Protein AF-A7SK59-F1 (afdb_monomer_lite)

Structure (mmCIF, N/CA/C/O backbone):
data_AF-A7SK59-F1
#
_entry.id   AF-A7SK59-F1
#
loop_
_atom_site.group_PDB
_atom_site.id
_atom_site.type_symbol
_atom_site.label_atom_id
_atom_site.label_alt_id
_atom_site.label_comp_id
_atom_site.label_asym_id
_atom_site.label_entity_id
_atom_site.label_seq_id
_atom_site.pdbx_PDB_ins_code
_atom_site.Cartn_x
_atom_site.Cartn_y
_atom_site.Cartn_z
_atom_site.occupancy
_atom_site.B_iso_or_equiv
_atom_site.auth_seq_id
_atom_site.auth_comp_id
_atom_site.auth_asym_id
_atom_site.auth_atom_id
_atom_site.pdbx_PDB_model_num
ATOM 1 N N . MET A 1 1 ? 16.013 -13.283 22.437 1.00 29.81 1 MET A N 1
ATOM 2 C CA . MET A 1 1 ? 14.676 -13.729 21.979 1.00 29.81 1 MET A CA 1
ATOM 3 C C . MET A 1 1 ? 14.835 -14.279 20.568 1.00 29.81 1 MET A C 1
ATOM 5 O O . MET A 1 1 ? 15.258 -13.539 19.701 1.00 29.81 1 MET A O 1
ATOM 9 N N . ARG A 1 2 ? 14.877 -15.602 20.389 1.00 37.62 2 ARG A N 1
ATOM 10 C CA . ARG A 1 2 ? 13.730 -16.511 20.183 1.00 37.62 2 ARG A CA 1
ATOM 11 C C . ARG A 1 2 ? 13.243 -16.485 18.728 1.00 37.62 2 ARG A C 1
ATOM 13 O O . ARG A 1 2 ? 12.228 -15.878 18.434 1.00 37.62 2 ARG A O 1
ATOM 20 N N . ILE A 1 3 ? 13.951 -17.211 17.862 1.00 33.84 3 ILE A N 1
ATOM 21 C CA . ILE A 1 3 ? 13.374 -17.807 16.654 1.00 33.84 3 ILE A CA 1
ATOM 22 C C . ILE A 1 3 ? 13.881 -19.253 16.586 1.00 33.84 3 ILE A C 1
ATOM 24 O O . ILE A 1 3 ? 14.909 -19.549 15.992 1.00 33.84 3 ILE A O 1
ATOM 28 N N . LYS A 1 4 ? 13.181 -20.146 17.287 1.00 41.00 4 LYS A N 1
ATOM 29 C CA . LYS A 1 4 ? 13.124 -21.568 16.944 1.00 41.00 4 LYS A CA 1
ATOM 30 C C . LYS A 1 4 ? 11.712 -21.774 16.412 1.00 41.00 4 LYS A C 1
ATOM 32 O O . LYS A 1 4 ? 10.798 -21.975 17.207 1.00 41.00 4 LYS A O 1
ATOM 37 N N . TYR A 1 5 ? 11.514 -21.594 15.108 1.00 42.38 5 TYR A N 1
ATOM 38 C CA . TYR A 1 5 ? 10.300 -22.104 14.483 1.00 42.38 5 TYR A CA 1
ATOM 39 C C . TYR A 1 5 ? 10.460 -23.614 14.373 1.00 42.38 5 TYR A C 1
ATOM 41 O O . TYR A 1 5 ? 11.482 -24.108 13.903 1.00 42.38 5 TYR A O 1
ATOM 49 N N . LEU A 1 6 ? 9.479 -24.303 14.943 1.00 42.50 6 LEU A N 1
ATOM 50 C CA . LEU A 1 6 ? 9.365 -25.744 14.992 1.00 42.50 6 LEU A CA 1
ATOM 51 C C . LEU A 1 6 ? 9.324 -26.324 13.576 1.00 42.50 6 LEU A C 1
ATOM 53 O O . LEU A 1 6 ? 8.370 -26.092 12.839 1.00 42.50 6 LEU A O 1
ATOM 57 N N . GLU A 1 7 ? 10.311 -27.149 13.249 1.00 42.50 7 GLU A N 1
ATOM 58 C CA . GLU A 1 7 ? 10.089 -28.319 12.409 1.00 42.50 7 GLU A CA 1
ATOM 59 C C . GLU A 1 7 ? 9.355 -29.350 13.271 1.00 42.50 7 GLU A C 1
ATOM 61 O O . GLU A 1 7 ? 9.959 -30.033 14.096 1.00 42.50 7 GLU A O 1
ATOM 66 N N . ALA A 1 8 ? 8.033 -29.414 13.152 1.00 39.31 8 ALA A N 1
ATOM 67 C CA . ALA A 1 8 ? 7.268 -30.550 1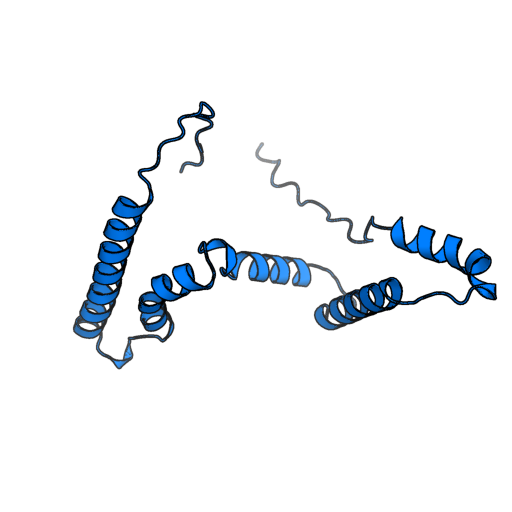3.640 1.00 39.31 8 ALA A CA 1
ATOM 68 C C . ALA A 1 8 ? 5.951 -30.662 12.873 1.00 39.31 8 ALA A C 1
ATOM 70 O O . ALA A 1 8 ? 5.133 -29.743 12.882 1.00 39.31 8 ALA A O 1
ATOM 71 N N . THR A 1 9 ? 5.725 -31.864 12.346 1.00 37.25 9 THR A N 1
ATOM 72 C CA . THR A 1 9 ? 4.426 -32.415 11.927 1.00 37.25 9 THR A CA 1
ATOM 73 C C . THR A 1 9 ? 4.044 -32.205 10.461 1.00 37.25 9 THR A C 1
ATOM 75 O O . THR A 1 9 ? 3.012 -31.636 10.126 1.00 37.25 9 THR A O 1
ATOM 78 N N . ILE A 1 10 ? 4.849 -32.796 9.574 1.00 43.06 10 ILE A N 1
ATOM 79 C CA . ILE A 1 10 ? 4.320 -33.461 8.379 1.00 43.06 10 ILE A CA 1
ATOM 80 C C . ILE A 1 10 ? 3.966 -34.887 8.811 1.00 43.06 10 ILE A C 1
ATOM 82 O O . ILE A 1 10 ? 4.814 -35.769 8.798 1.00 43.06 10 ILE A O 1
ATOM 86 N N . THR A 1 11 ? 2.735 -35.109 9.256 1.00 34.19 11 THR A N 1
ATOM 87 C CA . THR A 1 11 ? 2.042 -36.396 9.101 1.00 34.19 11 THR A CA 1
ATOM 88 C C . THR A 1 11 ? 0.564 -36.076 8.963 1.00 34.19 11 THR A C 1
ATOM 90 O O . THR A 1 11 ? 0.009 -35.300 9.738 1.00 34.19 11 THR A O 1
ATOM 93 N N . GLY A 1 12 ? -0.028 -36.576 7.883 1.00 40.50 12 GLY A N 1
ATOM 94 C CA . GLY A 1 12 ? -1.378 -36.232 7.485 1.00 40.50 12 GLY A CA 1
ATOM 95 C C . GLY A 1 12 ? -2.408 -36.589 8.546 1.00 40.50 12 GLY A C 1
ATOM 96 O O . GLY A 1 12 ? -2.376 -37.670 9.121 1.00 40.50 12 GLY A O 1
ATOM 97 N N . THR A 1 13 ? -3.361 -35.687 8.726 1.00 32.12 13 THR A N 1
ATOM 98 C CA . THR A 1 13 ? -4.766 -36.057 8.855 1.00 32.12 13 THR A CA 1
ATOM 99 C C . THR A 1 13 ? -5.560 -35.029 8.063 1.00 32.12 13 THR A C 1
ATOM 101 O O . THR A 1 13 ? -5.617 -33.846 8.392 1.00 32.12 13 THR A O 1
ATOM 104 N N . GLU A 1 14 ? -6.121 -35.485 6.950 1.00 45.78 14 GLU A N 1
ATOM 105 C CA . GLU A 1 14 ? -7.349 -34.922 6.415 1.00 45.78 14 GLU A CA 1
ATOM 106 C C . GLU A 1 14 ? -8.354 -34.885 7.569 1.00 45.78 14 GLU A C 1
ATOM 108 O O . GLU A 1 14 ? -8.580 -35.918 8.192 1.00 45.78 14 GLU A O 1
ATOM 113 N N . ASN A 1 15 ? -8.905 -33.716 7.900 1.00 35.84 15 ASN A N 1
ATOM 114 C CA . ASN A 1 15 ? -10.205 -33.638 8.558 1.00 35.84 15 ASN A CA 1
ATOM 115 C C . ASN A 1 15 ? -10.792 -32.225 8.478 1.00 35.84 15 ASN A C 1
ATOM 117 O O . ASN A 1 15 ? -10.396 -31.283 9.159 1.00 35.84 15 ASN A O 1
ATOM 121 N N . THR A 1 16 ? -11.773 -32.135 7.592 1.00 41.59 16 THR A N 1
ATOM 122 C CA . THR A 1 16 ? -12.967 -31.291 7.530 1.00 41.59 16 THR A CA 1
ATOM 123 C C . THR A 1 16 ? -13.460 -30.746 8.888 1.00 41.59 16 THR A C 1
ATOM 125 O O . THR A 1 16 ? -14.524 -31.131 9.353 1.00 41.59 16 THR A O 1
ATOM 128 N N . GLN A 1 17 ? -12.722 -29.838 9.541 1.00 40.94 17 GLN A N 1
ATOM 129 C CA . GLN A 1 17 ? -13.185 -29.102 10.738 1.00 40.94 17 GLN A CA 1
ATOM 130 C C . GLN A 1 17 ? -12.710 -27.629 10.824 1.00 40.94 17 GLN A C 1
ATOM 132 O O . GLN A 1 17 ? -12.949 -26.965 11.824 1.00 40.94 17 GLN A O 1
ATOM 137 N N . SER A 1 18 ? -12.107 -27.049 9.776 1.00 47.94 18 SER A N 1
ATOM 138 C CA . SER A 1 18 ? -11.523 -25.684 9.836 1.00 47.94 18 SER A CA 1
ATOM 139 C C . SER A 1 18 ? -12.522 -24.518 9.671 1.00 47.94 18 SER A C 1
ATOM 141 O O . SER A 1 18 ? -12.233 -23.393 10.066 1.00 47.94 18 SER A O 1
ATOM 143 N N . SER A 1 19 ? -13.732 -24.735 9.148 1.00 45.94 19 SER A N 1
ATOM 144 C CA . SER A 1 19 ? -14.593 -23.606 8.740 1.00 45.94 19 SER A CA 1
ATOM 145 C C . SER A 1 19 ? -15.310 -22.879 9.902 1.00 45.94 19 SER A C 1
ATOM 147 O O . SER A 1 19 ? -15.569 -21.673 9.825 1.00 45.94 19 SER A O 1
ATOM 149 N N . ALA A 1 20 ? -15.606 -23.573 11.008 1.00 47.19 20 ALA A N 1
ATOM 150 C CA . ALA A 1 20 ? -16.384 -23.012 12.122 1.00 47.19 20 ALA A CA 1
ATOM 151 C C . ALA A 1 20 ? -15.520 -22.267 13.161 1.00 47.19 20 ALA A C 1
ATOM 153 O O . ALA A 1 20 ? -15.911 -21.201 13.642 1.00 47.19 20 ALA A O 1
ATOM 154 N N . GLU A 1 21 ? -14.324 -22.776 13.465 1.00 46.66 21 GLU A N 1
ATOM 155 C CA . GLU A 1 21 ? -13.416 -22.176 14.455 1.00 46.66 21 GLU A CA 1
ATOM 156 C C . GLU A 1 21 ? -12.767 -20.882 13.942 1.00 46.66 21 GLU A C 1
ATOM 158 O O . GLU A 1 21 ? -12.681 -19.887 14.670 1.00 46.66 21 GLU A O 1
ATOM 163 N N . ASP A 1 22 ? -12.419 -20.836 12.652 1.00 55.00 22 ASP A N 1
ATOM 164 C CA . ASP A 1 22 ? -11.896 -19.628 12.007 1.00 55.00 22 ASP A CA 1
ATOM 165 C C . ASP A 1 22 ? -12.941 -18.508 11.959 1.00 55.00 22 ASP A C 1
ATOM 167 O O . ASP A 1 22 ? -12.620 -17.328 12.130 1.00 55.00 22 ASP A O 1
ATOM 171 N N . SER A 1 23 ? -14.214 -18.870 11.789 1.00 52.62 23 SER A N 1
ATOM 172 C CA . SER A 1 23 ? -15.333 -17.925 11.781 1.00 52.62 23 SER A CA 1
ATOM 173 C C . SER A 1 23 ? -15.595 -17.324 13.168 1.00 52.62 23 SER A C 1
ATOM 175 O O . SER A 1 23 ? -15.881 -16.128 13.274 1.00 52.62 23 SER A O 1
ATOM 177 N N . GLN A 1 24 ? -15.442 -18.109 14.241 1.00 57.34 24 GLN A N 1
ATOM 178 C CA . GLN A 1 24 ? -15.575 -17.626 15.621 1.00 57.34 24 GLN A CA 1
ATOM 179 C C . GLN A 1 24 ? -14.410 -16.698 16.004 1.00 57.34 24 GLN A C 1
ATOM 181 O O . GLN A 1 24 ? -14.621 -15.627 16.582 1.00 57.34 24 GLN A O 1
ATOM 186 N N . LYS A 1 25 ? -13.178 -17.058 15.619 1.00 60.03 25 LYS A N 1
ATOM 187 C CA . LYS A 1 25 ? -11.969 -16.265 15.891 1.00 60.03 25 LYS A CA 1
ATOM 188 C C . LYS A 1 25 ? -11.961 -14.932 15.138 1.00 60.03 25 LYS A C 1
ATOM 190 O O . LYS A 1 25 ? -11.598 -13.906 15.716 1.00 60.03 25 LYS A O 1
ATOM 195 N N . LYS A 1 26 ? -12.422 -14.919 13.881 1.00 59.25 26 LYS A N 1
ATOM 196 C CA . LYS A 1 26 ? -12.579 -13.695 13.072 1.00 59.25 26 LYS A CA 1
ATOM 197 C C . LYS A 1 26 ? -13.584 -12.721 13.692 1.00 59.25 26 LYS A C 1
ATOM 199 O O . LYS A 1 26 ? -13.271 -11.540 13.834 1.00 59.25 26 LYS A O 1
ATOM 204 N N . LYS A 1 27 ? -14.749 -13.214 14.133 1.00 65.88 27 LYS A N 1
ATOM 205 C CA . LYS A 1 27 ? -15.775 -12.392 14.805 1.00 65.88 27 LYS A CA 1
ATOM 206 C C . LYS A 1 27 ? -15.270 -11.793 16.120 1.00 65.88 27 LYS A C 1
ATOM 208 O O . LYS A 1 27 ? -15.489 -10.611 16.376 1.00 65.88 27 LYS A O 1
ATOM 213 N N . GLY A 1 28 ? -14.533 -12.577 16.911 1.00 78.00 28 GLY A N 1
ATOM 214 C CA . GLY A 1 28 ? -13.880 -12.089 18.127 1.00 78.00 28 GLY A CA 1
ATOM 215 C C . GLY A 1 28 ? -12.873 -10.978 17.828 1.00 78.00 28 GLY A C 1
ATOM 216 O O . GLY A 1 28 ? -12.973 -9.889 18.388 1.00 78.00 28 GLY A O 1
ATOM 217 N N . CYS A 1 29 ? -11.952 -11.207 16.889 1.00 80.62 29 CYS A N 1
ATOM 218 C CA . CYS A 1 29 ? -10.924 -10.231 16.516 1.00 80.62 29 CYS A CA 1
ATOM 219 C C . CYS A 1 29 ? -11.515 -8.883 16.066 1.00 80.62 29 CYS A C 1
ATOM 221 O O . CYS A 1 29 ? -11.055 -7.840 16.532 1.00 80.62 29 CYS A O 1
ATOM 223 N N . HIS A 1 30 ? -12.580 -8.900 15.253 1.00 84.81 30 HIS A N 1
ATOM 224 C CA . HIS A 1 30 ? -13.274 -7.676 14.836 1.00 84.81 30 HIS A CA 1
ATOM 225 C C . HIS A 1 30 ? -13.769 -6.865 16.037 1.00 84.81 30 HIS A C 1
ATOM 227 O O . HIS A 1 30 ? -13.528 -5.663 16.135 1.00 84.81 30 HIS A O 1
ATOM 233 N N . SER A 1 31 ? -14.430 -7.542 16.980 1.00 85.81 31 SER A N 1
ATOM 234 C CA . SER A 1 31 ? -15.008 -6.896 18.159 1.00 85.81 31 SER A CA 1
ATOM 235 C C . SER A 1 31 ? -13.949 -6.258 19.065 1.00 85.81 31 SER A C 1
ATOM 237 O O . SER A 1 31 ? -14.176 -5.171 19.604 1.00 85.81 31 SER A O 1
ATOM 239 N N . TYR A 1 32 ? -12.766 -6.874 19.173 1.00 88.56 32 TYR A N 1
ATOM 240 C CA . TYR A 1 32 ? -11.653 -6.327 19.947 1.00 88.56 32 TYR A CA 1
ATOM 241 C C . TYR A 1 32 ? -11.052 -5.085 19.286 1.00 88.56 32 TYR A C 1
ATOM 243 O O . TYR A 1 32 ? -10.831 -4.092 19.975 1.00 88.56 32 TYR A O 1
ATOM 251 N N . LEU A 1 33 ? -10.847 -5.099 17.963 1.00 88.25 33 LEU A N 1
ATOM 252 C CA . LEU A 1 33 ? -10.330 -3.941 17.219 1.00 88.25 33 LEU A CA 1
ATOM 253 C C . LEU A 1 33 ? -11.292 -2.749 17.278 1.00 88.25 33 LEU A C 1
ATOM 255 O O . LEU A 1 33 ? -10.866 -1.610 17.468 1.00 88.25 33 LEU A O 1
ATOM 259 N N . LEU A 1 34 ? -12.597 -3.014 17.187 1.00 87.50 34 LEU A N 1
ATOM 260 C CA . LEU A 1 34 ? -13.621 -1.979 17.291 1.00 87.50 34 LEU A CA 1
ATOM 261 C C . LEU A 1 34 ? -13.672 -1.371 18.700 1.00 87.50 34 LEU A C 1
ATOM 263 O O . LEU A 1 34 ? -13.761 -0.154 18.854 1.00 87.50 34 LEU A O 1
ATOM 267 N N . THR A 1 35 ? -13.602 -2.215 19.732 1.00 89.44 35 THR A N 1
ATOM 268 C CA . THR A 1 35 ? -13.572 -1.768 21.132 1.00 89.44 35 THR A CA 1
ATOM 269 C C . THR A 1 35 ? -12.312 -0.955 21.418 1.00 89.44 35 THR A C 1
ATOM 271 O O . THR A 1 35 ? -12.400 0.112 22.013 1.00 89.44 35 THR A O 1
ATOM 274 N N . PHE A 1 36 ? -11.155 -1.395 20.921 1.00 89.00 36 PHE A N 1
ATOM 275 C CA . PHE A 1 36 ? -9.897 -0.663 21.055 1.00 89.00 36 PHE A CA 1
ATOM 276 C C . PHE A 1 36 ? -9.972 0.747 20.451 1.00 89.00 36 PHE A C 1
ATOM 278 O O . PHE A 1 36 ? -9.587 1.712 21.109 1.00 89.00 36 PHE A O 1
ATOM 285 N N . GLY A 1 37 ? -10.521 0.884 19.237 1.00 88.44 37 GLY A N 1
ATOM 286 C CA . GLY A 1 37 ? -10.710 2.192 18.602 1.00 88.44 37 GLY A CA 1
ATOM 287 C C . GLY A 1 37 ? -11.607 3.130 19.420 1.00 88.44 37 GLY A C 1
ATOM 288 O O . GLY A 1 37 ? -11.270 4.298 19.601 1.00 88.44 37 GLY A O 1
ATOM 289 N N . LYS A 1 38 ? -12.705 2.604 19.978 1.00 89.19 38 LYS A N 1
ATOM 290 C CA . LYS A 1 38 ? -13.640 3.369 20.823 1.00 89.19 38 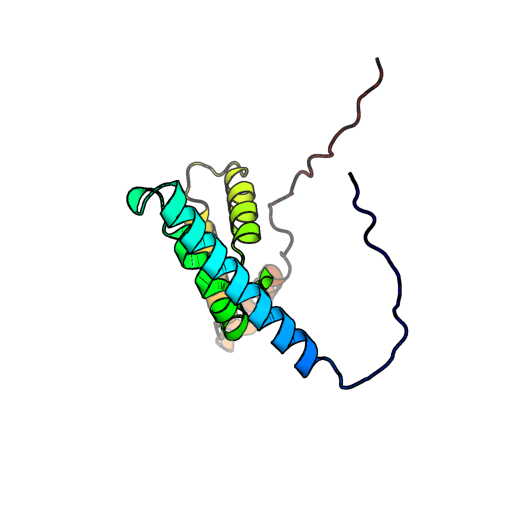LYS A CA 1
ATOM 291 C C . LYS A 1 38 ? -13.021 3.805 22.151 1.00 89.19 38 LYS A C 1
ATOM 293 O O . LYS A 1 38 ? -13.221 4.937 22.582 1.00 89.19 38 LYS A O 1
ATOM 298 N N . GLU A 1 39 ? -12.257 2.930 22.800 1.00 90.94 39 GLU A N 1
ATOM 299 C CA . GLU A 1 39 ? -11.571 3.272 24.051 1.00 90.94 39 GLU A CA 1
ATOM 300 C C . GLU A 1 39 ? -10.454 4.301 23.820 1.00 90.94 39 GLU A C 1
ATOM 302 O O . GLU A 1 39 ? -10.286 5.218 24.625 1.00 90.94 39 GLU A O 1
ATOM 307 N N . LEU A 1 40 ? -9.740 4.225 22.690 1.00 90.44 40 LEU A N 1
ATOM 308 C CA . LEU A 1 40 ? -8.781 5.261 22.296 1.00 90.44 40 LEU A CA 1
ATOM 309 C C . LEU A 1 40 ? -9.451 6.620 22.079 1.00 90.44 40 LEU A C 1
ATOM 311 O O . LEU A 1 40 ? -8.937 7.632 22.556 1.00 90.44 40 LEU A O 1
ATOM 315 N N . GLU A 1 41 ? -10.597 6.645 21.396 1.00 91.00 41 GLU A N 1
ATOM 316 C CA . GLU A 1 41 ? -11.374 7.871 21.178 1.00 91.00 41 GLU A CA 1
ATOM 317 C C . GLU A 1 41 ? -11.805 8.491 22.512 1.00 91.00 41 GLU A C 1
ATOM 319 O O . GLU A 1 41 ? -11.703 9.702 22.703 1.00 91.00 41 GLU A O 1
ATOM 324 N N . LYS A 1 42 ? -12.227 7.656 23.466 1.00 92.94 42 LYS A N 1
ATOM 325 C CA . LYS A 1 42 ? -12.637 8.088 24.804 1.00 92.94 42 LYS A CA 1
ATOM 326 C C . LYS A 1 42 ? -11.478 8.654 25.632 1.00 92.94 42 LYS A C 1
ATOM 328 O O . LYS A 1 42 ? -11.685 9.605 26.380 1.00 92.94 42 LYS A O 1
ATOM 333 N N . LEU A 1 43 ? -10.282 8.075 25.523 1.00 93.25 43 LEU A N 1
ATOM 334 C CA . LEU A 1 43 ? -9.107 8.484 26.301 1.00 93.25 43 LEU A CA 1
ATOM 335 C C . LEU A 1 43 ? -8.423 9.736 25.746 1.00 93.25 43 LEU A C 1
ATOM 337 O O . LEU A 1 43 ? -7.983 10.588 26.515 1.00 93.25 43 LEU A O 1
ATOM 341 N N . TYR A 1 44 ? -8.306 9.834 24.422 1.00 90.06 44 TYR A N 1
ATOM 342 C CA . TYR A 1 44 ? -7.475 10.845 23.763 1.00 90.06 44 TYR A CA 1
ATOM 343 C C . TYR A 1 44 ? -8.271 11.869 22.945 1.00 90.06 44 TYR A C 1
ATOM 345 O O . TYR A 1 44 ? -7.690 12.852 22.480 1.00 90.06 44 TYR A O 1
ATOM 353 N N . GLY A 1 45 ? -9.582 11.669 22.790 1.00 88.75 45 GLY A N 1
ATOM 354 C CA . GLY A 1 45 ? -10.453 12.498 21.962 1.00 88.75 45 GLY A CA 1
ATOM 355 C C . GLY A 1 45 ? -10.382 12.146 20.472 1.00 88.75 45 GLY A C 1
ATOM 356 O O . GLY A 1 45 ? -9.446 11.497 19.996 1.00 88.75 45 GLY A O 1
ATOM 357 N N . LYS A 1 46 ? -11.381 12.610 19.710 1.00 86.00 46 LYS A N 1
ATOM 358 C CA . LYS A 1 46 ? -11.498 12.355 18.261 1.00 86.00 46 LYS A CA 1
ATOM 359 C C . LYS A 1 46 ? -10.306 12.865 17.454 1.00 86.00 46 LYS A C 1
ATOM 361 O O . LYS A 1 46 ? -9.911 12.217 16.492 1.00 86.00 46 LYS A O 1
ATOM 366 N N . ASP A 1 47 ? -9.692 13.965 17.879 1.00 88.00 47 ASP A N 1
ATOM 367 C CA . ASP A 1 47 ? -8.585 14.611 17.160 1.00 88.00 47 ASP A CA 1
ATOM 368 C C . ASP A 1 47 ? -7.305 13.760 17.115 1.00 88.00 47 ASP A C 1
ATOM 370 O O . ASP A 1 47 ? -6.384 14.035 16.346 1.00 88.00 47 ASP A O 1
ATOM 374 N N . ARG A 1 48 ? -7.219 12.725 17.961 1.00 86.88 48 ARG A N 1
ATOM 375 C CA . ARG A 1 48 ? -6.073 11.810 18.042 1.00 86.88 48 ARG A CA 1
ATOM 376 C C . ARG A 1 48 ? -6.296 10.495 17.294 1.00 86.88 48 ARG A C 1
ATOM 378 O O . ARG A 1 48 ? -5.362 9.700 17.190 1.00 86.88 48 ARG A O 1
ATOM 385 N N . ILE A 1 49 ? -7.493 10.265 16.750 1.00 87.81 49 ILE A N 1
ATOM 386 C CA . ILE A 1 49 ? -7.780 9.095 15.916 1.00 87.81 49 ILE A CA 1
ATOM 387 C C . ILE A 1 49 ? -7.174 9.329 14.530 1.00 87.81 49 ILE A C 1
ATOM 389 O O . ILE A 1 49 ? -7.586 10.218 13.790 1.00 87.81 49 ILE A O 1
ATOM 393 N N . THR A 1 50 ? -6.183 8.517 14.166 1.00 89.19 50 THR A N 1
ATOM 394 C CA . THR A 1 50 ? -5.563 8.568 12.836 1.00 89.19 50 THR A CA 1
ATOM 395 C C . THR A 1 50 ? -6.295 7.665 11.848 1.00 89.19 50 THR A C 1
ATOM 397 O O . THR A 1 50 ? -6.917 6.673 12.232 1.00 89.19 50 THR A O 1
ATOM 400 N N . THR A 1 51 ? -6.156 7.942 10.550 1.00 89.06 51 THR A N 1
ATOM 401 C CA . THR A 1 51 ? -6.697 7.085 9.482 1.00 89.06 51 THR A CA 1
ATOM 402 C C . THR A 1 51 ? -6.215 5.637 9.597 1.00 89.06 51 THR A C 1
ATOM 404 O O . THR A 1 51 ? -6.982 4.718 9.337 1.00 89.06 51 THR A O 1
ATOM 407 N N . ASN A 1 52 ? -4.986 5.403 10.074 1.00 87.75 52 ASN A N 1
ATOM 408 C CA . ASN A 1 52 ? -4.466 4.051 10.306 1.00 87.75 52 ASN A CA 1
ATOM 409 C C . ASN A 1 52 ? -5.259 3.300 11.389 1.00 87.75 52 ASN A C 1
ATOM 411 O O . ASN A 1 52 ? -5.503 2.102 11.255 1.00 87.75 52 ASN A O 1
ATOM 415 N N . MET A 1 53 ? -5.707 4.003 12.436 1.00 87.31 53 MET A N 1
ATOM 416 C CA . MET A 1 53 ? -6.578 3.432 13.470 1.00 87.31 53 MET A CA 1
ATOM 417 C C . MET A 1 53 ? -7.998 3.183 12.965 1.00 87.31 53 MET A C 1
ATOM 419 O O . MET A 1 53 ? -8.679 2.310 13.489 1.00 87.31 53 MET A O 1
ATOM 423 N N . HIS A 1 54 ? -8.462 3.909 11.952 1.00 86.62 54 HIS A N 1
ATOM 424 C CA . HIS A 1 54 ? -9.705 3.563 11.270 1.00 86.62 54 HIS A CA 1
ATOM 425 C C . HIS A 1 54 ? -9.508 2.339 10.365 1.00 86.62 54 HIS A C 1
ATOM 427 O O . HIS A 1 54 ? -10.284 1.395 10.423 1.00 86.62 54 HIS A O 1
ATOM 433 N N . LEU A 1 55 ? -8.410 2.280 9.611 1.00 87.69 55 LEU A N 1
ATOM 434 C CA . LEU A 1 55 ? -8.124 1.176 8.694 1.00 87.69 55 LEU A CA 1
ATOM 435 C C . LEU A 1 55 ? -8.038 -0.184 9.405 1.00 87.69 55 LEU A C 1
ATOM 437 O O . LEU A 1 55 ? -8.395 -1.209 8.825 1.00 87.69 55 LEU A O 1
ATOM 441 N N . GLN A 1 56 ? -7.640 -0.205 10.682 1.00 87.62 56 GLN A N 1
ATOM 442 C CA . GLN A 1 56 ? -7.609 -1.439 11.468 1.00 87.62 56 GLN A CA 1
ATOM 443 C C . GLN A 1 56 ? -8.984 -2.126 11.563 1.00 87.62 56 GLN A C 1
ATOM 445 O O . GLN A 1 56 ? -9.041 -3.352 11.642 1.00 87.62 56 GLN A O 1
ATOM 450 N N . THR A 1 57 ? -10.095 -1.377 11.508 1.00 87.31 57 THR A N 1
ATOM 451 C CA . THR A 1 57 ? -11.447 -1.959 11.564 1.00 87.31 57 THR A CA 1
ATOM 452 C C . THR A 1 57 ? -11.814 -2.701 10.281 1.00 87.31 57 THR A C 1
ATOM 454 O O . THR A 1 57 ? -12.646 -3.605 10.323 1.00 87.31 57 THR A O 1
ATOM 457 N N . HIS A 1 58 ? -11.143 -2.375 9.172 1.00 87.75 58 HIS A N 1
ATOM 458 C CA . HIS A 1 58 ? -11.348 -2.964 7.848 1.00 87.75 58 HIS A CA 1
ATOM 459 C C . HIS A 1 58 ? -10.381 -4.112 7.533 1.00 87.75 58 HIS A C 1
ATOM 461 O O . HIS A 1 58 ? -10.527 -4.766 6.508 1.00 87.75 58 HIS A O 1
ATOM 467 N N . ILE A 1 59 ? -9.423 -4.432 8.417 1.00 86.75 59 ILE A N 1
ATOM 468 C CA . ILE A 1 59 ? -8.454 -5.523 8.186 1.00 86.75 59 ILE A CA 1
ATOM 469 C C . ILE A 1 59 ? -9.152 -6.853 7.877 1.00 86.75 59 ILE A C 1
ATOM 471 O O . ILE A 1 59 ? -8.656 -7.637 7.074 1.00 86.75 59 ILE A O 1
ATOM 475 N N . ILE A 1 60 ? -10.301 -7.119 8.496 1.00 85.69 60 ILE A N 1
ATOM 476 C CA . ILE A 1 60 ? -11.035 -8.370 8.275 1.00 85.69 60 ILE A CA 1
ATOM 477 C C . ILE A 1 60 ? -11.673 -8.404 6.890 1.00 85.69 60 ILE A C 1
ATOM 479 O O . ILE A 1 60 ? -11.610 -9.445 6.245 1.00 85.69 60 ILE A O 1
ATOM 483 N N . GLU A 1 61 ? -12.22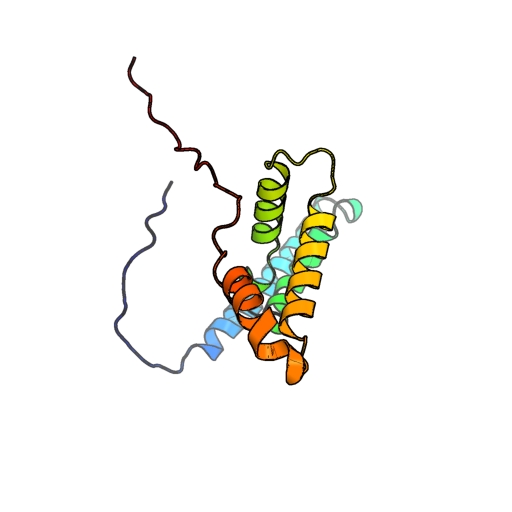0 -7.283 6.420 1.00 87.12 61 GLU A N 1
ATOM 484 C CA . GLU A 1 61 ? -12.719 -7.145 5.047 1.00 87.12 61 GLU A CA 1
ATOM 485 C C . GLU A 1 61 ? -11.564 -7.331 4.057 1.00 87.12 61 GLU A C 1
ATOM 487 O O . GLU A 1 61 ? -11.648 -8.166 3.163 1.00 87.12 61 GLU A O 1
ATOM 492 N N . CYS A 1 62 ? -10.411 -6.702 4.315 1.00 87.25 62 CYS A N 1
ATOM 493 C CA . CYS A 1 62 ? -9.213 -6.891 3.497 1.00 87.25 62 CYS A CA 1
ATOM 494 C C . CYS A 1 62 ? -8.746 -8.357 3.445 1.00 87.25 62 CYS A C 1
ATOM 496 O O . CYS A 1 62 ? -8.318 -8.831 2.398 1.00 87.25 62 CYS A O 1
ATOM 498 N N . ILE A 1 63 ? -8.818 -9.095 4.557 1.00 87.94 63 ILE A N 1
ATOM 499 C CA . ILE A 1 63 ? -8.444 -10.517 4.576 1.00 87.94 63 ILE A CA 1
ATOM 500 C C . ILE A 1 63 ? -9.449 -11.374 3.790 1.00 87.94 63 ILE A C 1
ATOM 502 O O . ILE A 1 63 ? -9.070 -12.390 3.208 1.00 87.94 63 ILE A O 1
ATOM 506 N N . LEU A 1 64 ? -10.729 -10.996 3.788 1.00 87.12 64 LEU A N 1
ATOM 507 C CA . LEU A 1 64 ? -11.763 -11.699 3.029 1.00 87.12 64 LEU A CA 1
ATOM 508 C C . LEU A 1 64 ? -11.617 -11.461 1.521 1.00 87.12 64 LEU A C 1
ATOM 510 O O . LEU A 1 64 ? -11.731 -12.419 0.761 1.00 87.12 64 LEU A O 1
ATOM 514 N N . ASP A 1 65 ? -11.300 -10.233 1.112 1.00 89.62 65 ASP A N 1
ATOM 515 C CA . ASP A 1 65 ? -11.209 -9.858 -0.302 1.00 89.62 65 ASP A CA 1
ATOM 516 C C . ASP A 1 65 ? -9.859 -10.232 -0.937 1.00 89.62 65 ASP A C 1
ATOM 518 O O . ASP A 1 65 ? -9.811 -10.765 -2.045 1.00 89.62 65 ASP A O 1
ATOM 522 N N . TYR A 1 66 ? -8.745 -9.978 -0.239 1.00 85.88 66 TYR A N 1
ATOM 523 C CA . TYR A 1 66 ? -7.382 -10.140 -0.772 1.00 85.88 66 TYR A CA 1
ATOM 524 C C . TYR A 1 66 ? -6.674 -11.415 -0.282 1.00 85.88 66 TYR A C 1
ATOM 526 O O . TYR A 1 66 ? -5.558 -11.725 -0.713 1.00 85.88 66 TYR A O 1
ATOM 534 N N . GLY A 1 67 ? -7.306 -12.171 0.619 1.00 88.12 67 GLY A N 1
ATOM 535 C CA . GLY A 1 67 ? -6.742 -13.379 1.211 1.00 88.12 67 GLY A CA 1
ATOM 536 C C . GLY A 1 67 ? -5.797 -13.094 2.391 1.00 88.12 67 GLY A C 1
ATOM 537 O O . GLY A 1 67 ? -5.997 -12.144 3.146 1.00 88.12 67 GLY A O 1
ATOM 538 N N . PRO A 1 68 ? -4.774 -13.934 2.629 1.00 86.00 68 PRO A N 1
ATOM 539 C CA . PRO A 1 68 ? -3.882 -13.786 3.781 1.00 86.00 68 PRO A CA 1
ATOM 540 C C . PRO A 1 68 ? -3.243 -12.391 3.876 1.00 86.00 68 PRO A C 1
ATOM 542 O O . PRO A 1 68 ? -2.904 -11.792 2.861 1.00 86.00 68 PRO A O 1
ATOM 545 N N . VAL A 1 69 ? -2.972 -11.909 5.097 1.00 84.06 69 VAL A N 1
ATOM 546 C CA . VAL A 1 69 ? -2.347 -10.584 5.337 1.00 84.06 69 VAL A CA 1
ATOM 547 C C . VAL A 1 69 ? -1.049 -10.394 4.543 1.00 84.06 69 VAL A C 1
ATOM 549 O O . VAL A 1 69 ? -0.761 -9.307 4.049 1.00 84.06 69 VAL A O 1
ATOM 552 N N . TYR A 1 70 ? -0.284 -11.471 4.364 1.00 82.25 70 TYR A N 1
ATOM 553 C CA . TYR A 1 70 ? 0.959 -11.465 3.594 1.00 82.25 70 TYR A CA 1
ATOM 554 C C . TYR A 1 70 ? 0.779 -11.119 2.112 1.00 82.25 70 TYR A C 1
ATOM 556 O O . TYR A 1 70 ? 1.735 -10.663 1.493 1.00 82.25 70 TYR A O 1
ATOM 564 N N . SER A 1 71 ? -0.414 -11.314 1.549 1.00 81.25 71 SER A N 1
ATOM 565 C CA . SER A 1 71 ? -0.702 -11.019 0.145 1.00 81.25 71 SER A CA 1
ATOM 566 C C . SER A 1 71 ? -0.751 -9.518 -0.140 1.00 81.25 71 SER A C 1
ATOM 568 O O . SER A 1 71 ? -0.381 -9.099 -1.232 1.00 81.25 71 SER A O 1
ATOM 570 N N . PHE A 1 72 ? -1.186 -8.703 0.829 1.00 81.94 72 PHE A N 1
ATOM 571 C CA . PHE A 1 72 ? -1.371 -7.257 0.645 1.00 81.94 72 PHE A CA 1
ATOM 572 C C . PHE A 1 72 ? -0.437 -6.390 1.502 1.00 81.94 72 PHE A C 1
ATOM 574 O O . PHE A 1 72 ? -0.473 -5.166 1.401 1.00 81.94 72 PHE A O 1
ATOM 581 N N . TRP A 1 73 ? 0.406 -6.976 2.355 1.00 85.75 73 TRP A N 1
ATOM 582 C CA . TRP A 1 73 ? 1.314 -6.205 3.206 1.00 85.75 73 TRP A CA 1
ATOM 583 C C . TRP A 1 73 ? 2.464 -5.572 2.403 1.00 85.75 73 TRP A C 1
ATOM 585 O O . TRP A 1 73 ? 3.242 -6.258 1.743 1.00 85.75 73 TRP A O 1
ATOM 595 N N . LEU A 1 74 ? 2.629 -4.250 2.528 1.00 86.75 74 LEU A N 1
ATOM 596 C CA . LEU A 1 74 ? 3.649 -3.480 1.809 1.00 86.75 74 LEU A CA 1
ATOM 597 C C . LEU A 1 74 ? 5.099 -3.669 2.293 1.00 86.75 74 LEU A C 1
ATOM 599 O O . LEU A 1 74 ? 6.019 -3.188 1.634 1.00 86.75 74 LEU A O 1
ATOM 603 N N . PHE A 1 75 ? 5.337 -4.391 3.390 1.00 84.81 75 PHE A N 1
ATOM 604 C CA . PHE A 1 75 ? 6.672 -4.510 3.991 1.00 84.81 75 PHE A CA 1
ATOM 605 C C . PHE A 1 75 ? 7.743 -5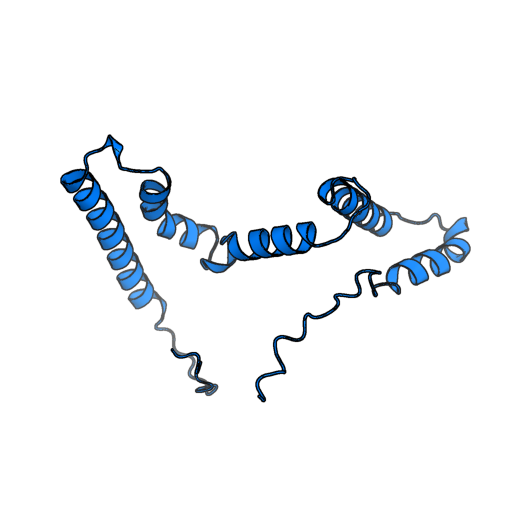.028 3.017 1.00 84.81 75 PHE A C 1
ATOM 607 O O . PHE A 1 75 ? 8.870 -4.530 2.988 1.00 84.81 75 PHE A O 1
ATOM 614 N N . SER A 1 76 ? 7.395 -6.008 2.179 1.00 84.25 76 SER A N 1
ATOM 615 C CA . SER A 1 76 ? 8.315 -6.525 1.162 1.00 84.25 76 SER A CA 1
ATOM 616 C C . SER A 1 76 ? 8.682 -5.450 0.138 1.00 84.25 76 SER A C 1
ATOM 618 O O . SER A 1 76 ? 9.855 -5.309 -0.199 1.00 84.25 76 SER A O 1
ATOM 620 N N . PHE A 1 77 ? 7.707 -4.656 -0.316 1.00 84.25 77 PHE A N 1
ATOM 621 C CA . PHE A 1 77 ? 7.938 -3.575 -1.275 1.00 84.25 77 PHE A CA 1
ATOM 622 C C . PHE A 1 77 ? 8.823 -2.473 -0.688 1.00 84.25 77 PHE A C 1
ATOM 624 O O . PHE A 1 77 ? 9.763 -2.041 -1.347 1.00 84.25 77 PHE A O 1
ATOM 631 N N . GLU A 1 78 ? 8.604 -2.076 0.567 1.00 87.06 78 GLU A N 1
ATOM 632 C CA . GLU A 1 78 ? 9.460 -1.097 1.253 1.00 87.06 78 GLU A CA 1
ATOM 633 C C . GLU A 1 78 ? 10.912 -1.576 1.357 1.00 87.06 78 GLU A C 1
ATOM 635 O O . GLU A 1 78 ? 11.847 -0.817 1.090 1.00 87.06 78 GLU A O 1
ATOM 640 N N . ARG A 1 79 ? 11.117 -2.860 1.677 1.00 88.50 79 ARG A N 1
ATOM 641 C CA . ARG A 1 79 ? 12.456 -3.457 1.704 1.00 88.50 79 ARG A CA 1
ATOM 642 C C . ARG A 1 79 ? 13.114 -3.428 0.328 1.00 88.50 79 ARG A C 1
ATOM 644 O O . ARG A 1 79 ? 14.299 -3.107 0.235 1.00 88.50 79 ARG A O 1
ATOM 651 N N . TYR A 1 80 ? 12.368 -3.747 -0.728 1.00 84.56 80 TYR A N 1
ATOM 652 C CA . TYR A 1 80 ? 12.880 -3.653 -2.092 1.00 84.56 80 TYR A CA 1
ATOM 653 C C . TYR A 1 80 ? 13.218 -2.213 -2.475 1.00 84.56 80 TYR A C 1
ATOM 655 O O . TYR A 1 80 ? 14.273 -1.997 -3.061 1.00 84.56 80 TYR A O 1
ATOM 663 N N . ASN A 1 81 ? 12.417 -1.226 -2.073 1.00 84.25 81 ASN A N 1
ATOM 664 C CA . ASN A 1 81 ? 12.723 0.187 -2.306 1.00 84.25 81 ASN A CA 1
ATOM 665 C C . ASN A 1 81 ? 14.024 0.609 -1.608 1.00 84.25 81 ASN A C 1
ATOM 667 O O . ASN A 1 81 ? 14.858 1.279 -2.213 1.00 84.25 81 ASN A O 1
ATOM 671 N N . GLY A 1 82 ? 14.247 0.160 -0.369 1.00 84.06 82 GLY A N 1
ATOM 672 C CA . GLY A 1 82 ? 15.506 0.395 0.343 1.00 84.06 82 GLY A CA 1
ATOM 673 C C . GLY A 1 82 ? 16.712 -0.240 -0.356 1.00 84.06 82 GLY A C 1
ATOM 674 O O . GLY A 1 82 ? 17.751 0.400 -0.496 1.00 84.06 82 GLY A O 1
ATOM 675 N N . MET A 1 83 ? 16.561 -1.469 -0.860 1.00 84.62 83 MET A N 1
ATOM 676 C CA . MET A 1 83 ? 17.601 -2.120 -1.664 1.00 84.62 83 MET A CA 1
ATOM 677 C C . MET A 1 83 ? 17.862 -1.366 -2.970 1.00 84.62 83 MET A C 1
ATOM 679 O O . MET A 1 83 ? 19.016 -1.199 -3.351 1.00 84.62 83 MET A O 1
ATOM 683 N N . LEU A 1 84 ? 16.806 -0.890 -3.637 1.00 81.12 84 LEU A N 1
ATOM 684 C CA . LEU A 1 84 ? 16.913 -0.114 -4.870 1.00 81.12 84 LEU A CA 1
ATOM 685 C C . LEU A 1 84 ? 17.658 1.211 -4.652 1.00 81.12 84 LEU A C 1
ATOM 687 O O . LEU A 1 84 ? 18.459 1.599 -5.497 1.00 81.12 84 LEU A O 1
ATOM 691 N N . GLY A 1 85 ? 17.444 1.863 -3.507 1.00 75.81 85 GLY A N 1
ATOM 692 C CA . GLY A 1 85 ? 18.140 3.095 -3.129 1.00 75.81 85 GLY A CA 1
ATOM 693 C C . GLY A 1 85 ? 19.607 2.911 -2.720 1.00 75.81 85 GLY A C 1
ATOM 694 O O . GLY A 1 85 ? 20.374 3.867 -2.783 1.00 75.81 85 GLY A O 1
ATOM 695 N N . GLU A 1 86 ? 20.028 1.705 -2.321 1.00 78.06 86 GLU A N 1
ATOM 696 C CA . GLU A 1 86 ? 21.433 1.409 -1.985 1.00 78.06 86 GLU A CA 1
ATOM 697 C C . GLU A 1 86 ? 22.315 1.256 -3.239 1.00 78.06 86 GLU A C 1
ATOM 699 O O . GLU A 1 86 ? 23.544 1.357 -3.159 1.00 78.06 86 GLU A O 1
ATOM 704 N N . TYR A 1 87 ? 21.723 1.042 -4.418 1.00 77.38 87 TYR A N 1
ATOM 705 C CA . TYR A 1 87 ? 22.497 0.968 -5.652 1.00 77.38 87 TYR A CA 1
ATOM 706 C C . TYR A 1 87 ? 23.032 2.348 -6.041 1.00 77.38 87 TYR A C 1
ATOM 708 O O . TYR A 1 87 ? 22.288 3.315 -6.187 1.00 77.38 87 TYR A O 1
ATOM 716 N N . GLN A 1 88 ? 24.342 2.425 -6.286 1.00 64.88 88 GLN A N 1
ATOM 717 C CA . GLN A 1 88 ? 24.958 3.598 -6.899 1.00 64.88 88 GLN A CA 1
ATOM 718 C C . GLN A 1 88 ? 24.552 3.688 -8.373 1.00 64.88 88 GLN A C 1
ATOM 720 O O . GLN A 1 88 ? 25.263 3.240 -9.271 1.00 64.88 88 GLN A O 1
ATOM 725 N N . THR A 1 89 ? 23.376 4.242 -8.636 1.00 61.75 89 THR A N 1
ATOM 726 C CA . THR A 1 89 ? 22.973 4.657 -9.979 1.00 61.75 89 THR A CA 1
ATOM 727 C C . THR A 1 89 ? 23.521 6.046 -10.275 1.00 61.75 89 THR A C 1
ATOM 729 O O . THR A 1 89 ? 23.386 6.961 -9.467 1.00 61.75 89 THR A O 1
ATOM 732 N N . ASN A 1 90 ? 24.116 6.215 -11.459 1.00 59.25 90 ASN A N 1
ATOM 733 C CA . ASN A 1 90 ? 24.546 7.511 -11.989 1.00 59.25 90 ASN A CA 1
ATOM 734 C C . ASN A 1 90 ? 23.332 8.445 -12.143 1.00 59.25 90 ASN A C 1
ATOM 736 O O . ASN A 1 90 ? 22.694 8.431 -13.190 1.00 59.25 90 ASN A O 1
ATOM 740 N N . HIS A 1 91 ? 22.980 9.195 -11.093 1.00 58.62 91 HIS A N 1
ATOM 741 C CA . HIS A 1 91 ? 22.018 10.314 -11.057 1.00 58.62 91 HIS A CA 1
ATOM 742 C C . HIS A 1 91 ? 20.631 10.111 -11.714 1.00 58.62 91 HIS A C 1
ATOM 744 O O . HIS A 1 91 ? 19.895 11.077 -11.902 1.00 58.62 91 HIS A O 1
ATOM 750 N N . GLY A 1 92 ? 20.244 8.885 -12.066 1.00 61.34 92 GLY A N 1
ATOM 751 C CA . GLY A 1 92 ? 19.014 8.589 -12.793 1.00 61.34 92 GLY A CA 1
ATOM 752 C C . GLY A 1 92 ? 18.013 7.845 -11.923 1.00 61.34 92 GLY A C 1
ATOM 753 O O . GLY A 1 92 ? 18.379 6.861 -11.288 1.00 61.34 92 GLY A O 1
ATOM 754 N N . ALA A 1 93 ? 16.754 8.287 -11.956 1.00 74.94 93 ALA A N 1
ATOM 755 C CA . ALA A 1 93 ? 15.618 7.636 -11.307 1.00 74.94 93 ALA A CA 1
ATOM 756 C C . ALA A 1 93 ? 15.593 6.125 -11.613 1.00 74.94 93 ALA A C 1
ATOM 758 O O . ALA A 1 93 ? 15.391 5.709 -12.764 1.00 74.94 93 ALA A O 1
ATOM 759 N N . VAL A 1 94 ? 15.852 5.308 -10.587 1.00 79.12 94 VAL A N 1
ATOM 760 C CA . VAL A 1 94 ? 15.932 3.838 -10.668 1.00 79.12 94 VAL A CA 1
ATOM 761 C C . VAL A 1 94 ? 14.603 3.263 -11.155 1.00 79.12 94 VAL A C 1
ATOM 763 O O . VAL A 1 94 ? 14.576 2.309 -11.935 1.00 79.12 94 VAL A O 1
ATOM 766 N N . GLU A 1 95 ? 13.503 3.908 -10.777 1.00 79.31 95 GLU A N 1
ATOM 767 C CA . GLU A 1 95 ? 12.145 3.571 -11.181 1.00 79.31 95 GLU A CA 1
ATOM 768 C C . GLU A 1 95 ? 11.993 3.638 -12.705 1.00 79.31 95 GLU A C 1
ATOM 770 O O . GLU A 1 95 ? 11.460 2.715 -13.318 1.00 79.31 95 GLU A O 1
ATOM 775 N N . ILE A 1 96 ? 12.530 4.683 -13.349 1.00 81.81 96 ILE A N 1
ATOM 776 C CA . ILE A 1 96 ? 12.442 4.857 -14.809 1.00 81.81 96 ILE A CA 1
ATOM 777 C C . ILE A 1 96 ? 13.219 3.754 -15.531 1.00 81.81 96 ILE A C 1
ATOM 779 O O . ILE A 1 96 ? 12.757 3.232 -16.547 1.00 81.81 96 ILE A O 1
ATOM 783 N N . GLN A 1 97 ? 14.396 3.384 -15.025 1.00 82.56 97 GLN A N 1
ATOM 784 C CA . GLN A 1 97 ? 15.202 2.317 -15.622 1.00 82.56 97 GLN A CA 1
ATOM 785 C C . GLN A 1 97 ? 14.506 0.961 -15.499 1.00 82.56 97 GLN A C 1
ATOM 787 O O . GLN A 1 97 ? 14.460 0.205 -16.473 1.00 82.56 97 GLN A O 1
ATOM 792 N N . LEU A 1 98 ? 13.923 0.683 -14.330 1.00 84.38 98 LEU A N 1
ATOM 793 C CA . LEU A 1 98 ? 13.160 -0.535 -14.091 1.00 84.38 98 LEU A CA 1
ATOM 794 C C . LEU A 1 98 ? 11.936 -0.608 -15.008 1.00 84.38 98 LEU A C 1
ATOM 796 O O . LEU A 1 98 ? 11.753 -1.616 -15.687 1.00 84.38 98 LEU A O 1
ATOM 800 N N . MET A 1 99 ? 11.158 0.474 -15.102 1.00 85.50 99 MET A N 1
ATOM 801 C CA . MET A 1 99 ? 9.984 0.543 -15.975 1.00 85.50 99 MET A CA 1
ATOM 802 C C . MET A 1 99 ? 10.357 0.372 -17.448 1.00 85.50 99 MET A C 1
ATOM 804 O O . MET A 1 99 ? 9.742 -0.427 -18.147 1.00 85.50 99 MET A O 1
ATOM 808 N N . ARG A 1 100 ? 11.411 1.049 -17.926 1.00 86.25 100 ARG A N 1
ATOM 809 C CA . ARG A 1 100 ? 11.899 0.882 -19.307 1.00 86.25 100 ARG A CA 1
ATOM 810 C C . ARG A 1 100 ? 12.292 -0.559 -19.596 1.00 86.25 100 ARG A C 1
ATOM 812 O O . ARG A 1 100 ? 11.948 -1.076 -20.657 1.00 86.25 100 ARG A O 1
ATOM 819 N N . LYS A 1 101 ? 13.002 -1.202 -18.667 1.00 84.81 101 LYS A N 1
ATOM 820 C CA . LYS A 1 101 ? 13.423 -2.595 -18.816 1.00 84.81 101 LYS A CA 1
ATOM 821 C C . LYS A 1 101 ? 12.223 -3.537 -18.823 1.00 84.81 101 LYS A C 1
ATOM 823 O O . LYS A 1 101 ? 12.120 -4.352 -19.730 1.00 84.81 101 LYS A O 1
ATOM 828 N N . PHE A 1 102 ? 11.298 -3.375 -17.881 1.00 86.75 102 PHE A N 1
ATOM 829 C CA . PHE A 1 102 ? 10.082 -4.179 -17.794 1.00 86.75 102 PHE A CA 1
ATOM 830 C C . PHE A 1 102 ? 9.237 -4.081 -19.070 1.00 86.75 102 PHE A C 1
ATOM 832 O O . PHE A 1 102 ? 8.922 -5.101 -19.678 1.00 86.75 102 PHE A O 1
ATOM 839 N N . THR A 1 103 ? 8.951 -2.864 -19.544 1.00 86.19 103 THR A N 1
ATOM 840 C CA . THR A 1 103 ? 8.188 -2.655 -20.783 1.00 86.19 103 THR A CA 1
ATOM 841 C C . THR A 1 103 ? 8.919 -3.212 -22.002 1.00 86.19 103 THR A C 1
ATOM 843 O O . THR A 1 103 ? 8.296 -3.842 -22.851 1.00 86.19 103 THR A O 1
ATOM 846 N N . SER A 1 104 ? 10.241 -3.027 -22.083 1.00 84.25 104 SER A N 1
ATOM 847 C CA . SER A 1 104 ? 11.037 -3.586 -23.183 1.00 84.25 104 SER A CA 1
ATOM 848 C C . SER A 1 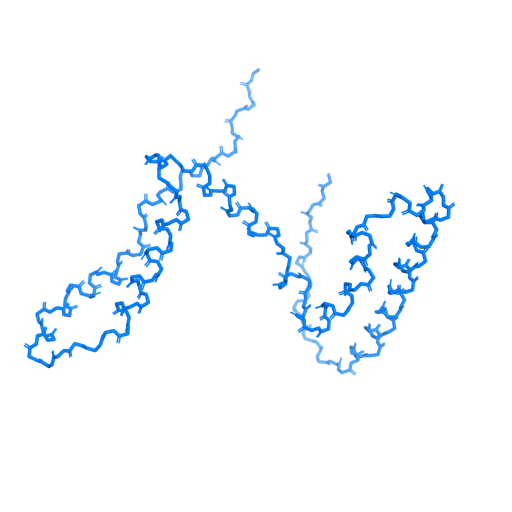104 ? 11.004 -5.115 -23.179 1.00 84.25 104 SER A C 1
ATOM 850 O O . SER A 1 104 ? 10.877 -5.724 -24.235 1.00 84.25 104 SER A O 1
ATOM 852 N N . GLU A 1 105 ? 11.089 -5.748 -22.008 1.00 81.81 105 GLU A N 1
ATOM 853 C CA . GLU A 1 105 ? 11.019 -7.206 -21.876 1.00 81.81 105 GLU A CA 1
ATOM 854 C C . GLU A 1 105 ? 9.641 -7.763 -22.234 1.00 81.81 105 GLU A C 1
ATOM 856 O O . GLU A 1 105 ? 9.572 -8.808 -22.879 1.00 81.81 105 GLU A O 1
ATOM 861 N N . LEU A 1 106 ? 8.557 -7.087 -21.843 1.00 83.56 106 LEU A N 1
ATOM 862 C CA . LEU A 1 106 ? 7.203 -7.465 -22.253 1.00 83.56 106 LEU A CA 1
ATOM 863 C C . LEU A 1 106 ? 7.038 -7.343 -23.767 1.00 83.56 106 LEU A C 1
ATOM 865 O O . LEU A 1 106 ? 6.679 -8.315 -24.421 1.00 83.56 106 LEU A O 1
ATOM 869 N N . TYR A 1 107 ? 7.416 -6.196 -24.335 1.00 82.88 107 TYR A N 1
ATOM 870 C CA . TYR A 1 107 ? 7.332 -5.974 -25.774 1.00 82.88 107 TYR A CA 1
ATOM 871 C C . TYR A 1 107 ? 8.118 -7.035 -26.550 1.00 82.88 107 TYR A C 1
ATOM 873 O O . TYR A 1 107 ? 7.569 -7.684 -27.427 1.00 82.88 107 TYR A O 1
ATOM 881 N N . VAL A 1 108 ? 9.378 -7.294 -26.183 1.00 78.50 108 VAL A N 1
ATOM 882 C CA . VAL A 1 108 ? 10.224 -8.291 -26.864 1.00 78.50 108 VAL A CA 1
ATOM 883 C C . VAL A 1 108 ? 9.675 -9.719 -26.749 1.00 78.50 108 VAL A C 1
ATOM 885 O O . VAL A 1 108 ? 9.916 -10.524 -27.649 1.00 78.50 108 VAL A O 1
ATOM 888 N N . LYS A 1 109 ? 8.938 -10.057 -25.682 1.00 74.56 109 LYS A N 1
ATOM 889 C CA . LYS A 1 109 ? 8.253 -11.357 -25.569 1.00 74.56 109 LYS A CA 1
ATOM 890 C C . LYS A 1 109 ? 7.086 -11.486 -26.548 1.00 74.56 109 LYS A C 1
ATOM 892 O O . LYS A 1 109 ? 6.875 -12.584 -27.057 1.00 74.56 109 LYS A O 1
ATOM 897 N N . ASP A 1 110 ? 6.391 -10.386 -26.822 1.00 78.06 110 ASP A N 1
ATOM 898 C CA . ASP A 1 110 ? 5.170 -10.365 -27.630 1.00 78.06 110 ASP A CA 1
ATOM 899 C C . ASP A 1 110 ? 5.429 -10.124 -29.131 1.00 78.06 110 ASP A C 1
ATOM 901 O O . ASP A 1 110 ? 4.523 -10.283 -29.952 1.00 78.06 110 ASP A O 1
ATOM 905 N N . ILE A 1 111 ? 6.663 -9.782 -29.533 1.00 79.12 111 ILE A N 1
ATOM 906 C CA . ILE A 1 111 ? 7.019 -9.639 -30.954 1.00 79.12 111 ILE A CA 1
ATOM 907 C C . ILE A 1 111 ? 6.959 -11.006 -31.647 1.00 79.12 111 ILE A C 1
ATOM 909 O O . ILE A 1 111 ? 7.766 -11.903 -31.386 1.00 79.12 111 ILE A O 1
ATOM 913 N N . GLN A 1 112 ? 6.071 -11.124 -32.633 1.00 73.56 112 GLN A N 1
ATOM 914 C CA . GLN A 1 112 ? 6.147 -12.188 -33.628 1.00 73.56 112 GLN A CA 1
ATOM 915 C C . GLN A 1 112 ? 7.147 -11.797 -34.716 1.00 73.56 112 GLN A C 1
ATOM 917 O O . GLN A 1 112 ? 6.983 -10.786 -35.396 1.00 73.56 112 GLN A O 1
ATOM 922 N N . LEU A 1 113 ? 8.212 -12.588 -34.863 1.00 72.00 113 LEU A N 1
ATOM 923 C CA . LEU A 1 113 ? 9.214 -12.346 -35.897 1.00 72.00 113 LEU A CA 1
ATOM 924 C C . LEU A 1 113 ? 8.648 -12.735 -37.267 1.00 72.00 113 LEU A C 1
ATOM 926 O O . LEU A 1 113 ? 8.160 -13.862 -37.396 1.00 72.00 113 LEU A O 1
ATOM 930 N N . PRO A 1 114 ? 8.776 -11.872 -38.291 1.00 78.50 114 PRO A N 1
ATOM 931 C CA . PRO A 1 114 ? 8.511 -12.258 -39.671 1.00 78.50 114 PRO A CA 1
ATOM 932 C C . PRO A 1 114 ? 9.332 -13.492 -40.053 1.00 78.50 114 PRO A C 1
ATOM 934 O O . PRO A 1 114 ? 10.497 -13.623 -39.654 1.00 78.50 114 PRO A O 1
ATOM 937 N N . SER A 1 115 ? 8.722 -14.403 -40.812 1.00 77.62 115 SER A N 1
ATOM 938 C CA . SER A 1 115 ? 9.321 -15.683 -41.207 1.00 77.62 115 SER A CA 1
ATOM 939 C C . SER A 1 115 ? 10.680 -15.521 -41.878 1.00 77.62 115 SER A C 1
ATOM 941 O O . SER A 1 115 ? 11.567 -16.334 -41.639 1.00 77.62 115 SER A O 1
ATOM 943 N N . GLU A 1 116 ? 10.872 -14.446 -42.644 1.00 81.75 116 GLU A N 1
ATOM 944 C CA . GLU A 1 116 ? 12.080 -14.208 -43.439 1.00 81.75 116 GLU A CA 1
ATOM 945 C C . GLU A 1 116 ? 13.304 -13.871 -42.577 1.00 81.75 116 GLU A C 1
ATOM 947 O O . GLU A 1 116 ? 14.438 -14.147 -42.959 1.00 81.75 116 GLU A O 1
ATOM 952 N N . PHE A 1 117 ? 13.090 -13.282 -41.398 1.00 77.88 117 PHE A N 1
ATOM 953 C CA . PHE A 1 117 ? 14.168 -12.819 -40.520 1.00 77.88 117 PHE A CA 1
ATOM 954 C C . PHE A 1 117 ? 14.301 -13.650 -39.243 1.00 77.88 117 PHE A C 1
ATOM 956 O O . PHE A 1 117 ? 15.174 -13.387 -38.408 1.00 77.88 117 PHE A O 1
ATOM 963 N N . LYS A 1 118 ? 13.448 -14.666 -39.084 1.00 77.56 118 LYS A N 1
ATOM 964 C CA . LYS A 1 118 ? 13.406 -15.521 -37.900 1.00 77.56 118 LYS A CA 1
ATOM 965 C C . LYS A 1 118 ? 14.772 -16.142 -37.621 1.00 77.56 118 LYS A C 1
ATOM 967 O O . LYS A 1 118 ? 15.296 -15.959 -36.527 1.00 77.56 118 LYS A O 1
ATOM 972 N N . ASP A 1 119 ? 15.399 -16.767 -38.609 1.00 80.19 119 ASP A N 1
ATOM 973 C CA . ASP A 1 119 ? 16.678 -17.466 -38.418 1.00 80.19 119 ASP A CA 1
ATOM 974 C C . ASP A 1 119 ? 17.838 -16.520 -38.069 1.00 80.19 119 ASP A C 1
ATOM 976 O O . ASP A 1 119 ? 18.771 -16.899 -37.360 1.00 80.19 119 ASP A O 1
ATOM 980 N N . MET A 1 120 ? 17.745 -15.256 -38.490 1.00 82.69 120 MET A N 1
ATOM 981 C CA . MET A 1 120 ? 18.764 -14.237 -38.242 1.00 82.69 120 MET A CA 1
ATOM 982 C C . MET A 1 120 ? 18.690 -13.673 -36.813 1.00 82.69 120 MET A C 1
ATOM 984 O O . MET A 1 120 ? 19.714 -13.499 -36.151 1.00 82.69 120 MET A O 1
ATOM 988 N N . PHE A 1 121 ? 17.479 -13.412 -36.307 1.00 79.44 121 PHE A N 1
ATOM 989 C CA . PHE A 1 121 ? 17.274 -12.775 -34.998 1.00 79.44 121 PHE A CA 1
ATOM 990 C C . PHE A 1 121 ? 17.012 -13.762 -33.850 1.00 79.44 121 PHE A C 1
ATOM 992 O O . PHE A 1 121 ? 17.256 -13.418 -32.692 1.00 79.44 121 PHE A O 1
ATOM 999 N N . GLN A 1 122 ? 16.582 -14.998 -34.128 1.00 78.81 122 GLN A N 1
ATOM 1000 C CA . GLN A 1 122 ? 16.436 -16.057 -33.117 1.00 78.81 122 GLN A CA 1
ATOM 1001 C C . GLN A 1 122 ? 17.683 -16.266 -32.237 1.00 78.81 122 GLN A C 1
ATOM 1003 O O . GLN A 1 122 ? 17.532 -16.288 -31.013 1.00 78.81 122 GLN A O 1
ATOM 1008 N N . PRO A 1 123 ? 18.921 -16.363 -32.766 1.00 82.31 123 PRO A N 1
ATOM 1009 C CA 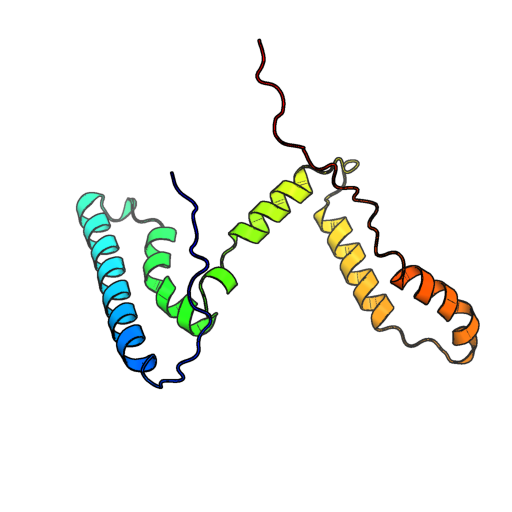. PRO A 1 123 ? 20.104 -16.522 -31.916 1.00 82.31 123 PRO A CA 1
ATOM 1010 C C . PRO A 1 123 ? 20.359 -15.308 -31.006 1.00 82.31 123 PRO A C 1
ATOM 1012 O O . PRO A 1 123 ? 20.821 -15.474 -29.875 1.00 82.31 123 PRO A O 1
ATOM 1015 N N . LEU A 1 124 ? 20.020 -14.096 -31.456 1.00 78.31 124 LEU A N 1
ATOM 1016 C CA . LEU A 1 124 ? 20.091 -12.867 -30.657 1.00 78.31 124 LEU A CA 1
ATOM 1017 C C . LEU A 1 124 ? 19.062 -12.877 -29.519 1.00 78.31 124 LEU A C 1
ATOM 1019 O O . LEU A 1 124 ? 19.417 -12.633 -28.366 1.00 78.31 124 LEU A O 1
ATOM 1023 N N . LEU A 1 125 ? 17.813 -13.237 -29.816 1.00 76.62 125 LEU A N 1
ATOM 1024 C CA . LEU A 1 125 ? 16.742 -13.354 -28.822 1.00 76.62 125 LEU A CA 1
ATOM 1025 C C . LEU A 1 125 ? 17.027 -14.452 -27.795 1.00 76.62 125 LEU A C 1
ATOM 1027 O O . LEU A 1 125 ? 16.799 -14.260 -26.601 1.00 76.62 125 LEU A O 1
ATOM 1031 N N . ASN A 1 126 ? 17.586 -15.579 -28.232 1.00 77.19 126 ASN A N 1
ATOM 1032 C CA . ASN A 1 126 ? 17.996 -16.657 -27.338 1.00 77.19 126 ASN A CA 1
ATOM 1033 C C . ASN A 1 126 ? 19.140 -16.208 -26.421 1.00 77.19 126 ASN A C 1
ATOM 1035 O O . ASN A 1 126 ? 19.072 -16.434 -25.214 1.00 77.19 126 ASN A O 1
ATOM 1039 N N . LYS A 1 127 ? 20.130 -15.467 -26.938 1.00 75.38 127 LYS A N 1
ATOM 1040 C CA . LYS A 1 127 ? 21.176 -14.855 -26.100 1.00 75.38 127 LYS A CA 1
ATOM 1041 C C . LYS A 1 127 ? 20.600 -13.888 -25.062 1.00 75.38 127 LYS A C 1
ATOM 1043 O O . LYS A 1 127 ? 21.017 -13.936 -23.905 1.00 75.38 127 LYS A O 1
ATOM 1048 N N . LEU A 1 128 ? 19.616 -13.067 -25.435 1.00 68.56 128 LEU A N 1
ATOM 1049 C CA . LEU A 1 128 ? 18.935 -12.152 -24.510 1.00 68.56 128 LEU A CA 1
ATOM 1050 C C . LEU A 1 128 ? 18.173 -12.901 -23.405 1.00 68.56 128 LEU A C 1
ATOM 1052 O O . LEU A 1 128 ? 18.249 -12.502 -22.247 1.00 68.56 128 LEU A O 1
ATOM 1056 N N . LYS A 1 129 ? 17.523 -14.028 -23.725 1.00 67.06 129 LYS A N 1
ATOM 1057 C CA . LYS A 1 129 ? 16.854 -14.893 -22.733 1.00 67.06 129 LYS A CA 1
ATOM 1058 C C . LYS A 1 129 ? 17.839 -15.592 -21.786 1.00 67.06 129 LYS A C 1
ATOM 1060 O O . LYS A 1 129 ? 17.529 -15.772 -20.613 1.00 67.06 129 LYS A O 1
ATOM 1065 N N . THR A 1 130 ? 19.025 -15.973 -22.270 1.00 62.66 130 THR A N 1
ATOM 1066 C CA . THR A 1 130 ? 20.034 -16.691 -21.461 1.00 62.66 130 THR A CA 1
ATOM 1067 C C . THR A 1 130 ? 20.809 -15.804 -20.482 1.00 62.66 130 THR A C 1
ATOM 1069 O O . THR A 1 130 ? 21.356 -16.309 -19.503 1.00 62.66 130 THR A O 1
ATOM 1072 N N . LYS A 1 131 ? 20.841 -14.479 -20.681 1.00 55.88 131 LYS A N 1
ATOM 1073 C CA . LYS A 1 131 ? 21.596 -13.552 -19.821 1.00 55.88 131 LYS A CA 1
ATOM 1074 C C . LYS A 1 131 ? 20.765 -13.088 -18.611 1.00 55.88 131 LYS A C 1
ATOM 1076 O O . LYS A 1 131 ? 20.559 -11.901 -18.400 1.00 55.88 131 LYS A O 1
ATOM 1081 N N . GLN A 1 132 ? 20.305 -14.038 -17.798 1.00 51.03 132 GLN A N 1
ATOM 1082 C CA . GLN A 1 132 ? 19.630 -13.788 -16.509 1.00 51.03 132 GLN A CA 1
ATOM 1083 C C . GLN A 1 132 ? 20.608 -13.565 -15.341 1.00 51.03 132 GLN A C 1
ATOM 1085 O O . GLN A 1 132 ? 20.191 -13.443 -14.193 1.00 51.03 132 GLN A O 1
ATOM 1090 N N . VAL A 1 133 ? 21.917 -13.472 -15.592 1.00 48.12 133 VAL A N 1
ATOM 1091 C CA . VAL A 1 133 ? 22.845 -12.957 -14.578 1.00 48.12 133 VAL A CA 1
ATOM 1092 C C . VAL A 1 133 ? 22.852 -11.445 -14.723 1.00 48.12 133 VAL A C 1
ATOM 1094 O O . VAL A 1 133 ? 23.608 -10.878 -15.513 1.00 48.12 133 VAL A O 1
ATOM 1097 N N . GLY A 1 134 ? 21.925 -10.792 -14.022 1.00 49.66 134 GLY A N 1
ATOM 1098 C CA . GLY A 1 134 ? 21.930 -9.342 -13.911 1.00 49.66 134 GLY A CA 1
ATOM 1099 C C . GLY A 1 134 ? 23.311 -8.857 -13.466 1.00 49.66 134 GLY A C 1
ATOM 1100 O O . GLY A 1 134 ? 23.940 -9.459 -12.601 1.00 49.66 134 GLY A O 1
ATOM 1101 N N . THR A 1 135 ? 23.765 -7.730 -14.016 1.00 43.62 135 THR A N 1
ATOM 1102 C CA . THR A 1 135 ? 24.985 -7.018 -13.584 1.00 43.62 135 THR A CA 1
ATOM 1103 C C . THR A 1 135 ? 24.937 -6.597 -12.104 1.00 43.62 135 THR A C 1
ATOM 1105 O O . THR A 1 135 ? 25.920 -6.118 -11.548 1.00 43.62 135 THR A O 1
ATOM 1108 N N . LEU A 1 136 ? 23.797 -6.804 -11.441 1.00 48.22 136 LEU A N 1
ATOM 1109 C CA . LEU A 1 136 ? 23.594 -6.668 -10.008 1.00 48.22 136 LEU A CA 1
ATOM 1110 C C . LEU A 1 136 ? 24.278 -7.827 -9.267 1.00 48.22 136 LEU A C 1
ATOM 1112 O O . LEU A 1 136 ? 23.627 -8.700 -8.694 1.00 48.22 136 LEU A O 1
ATOM 1116 N N . LEU A 1 137 ? 25.611 -7.827 -9.259 1.00 41.38 137 LEU A N 1
ATOM 1117 C CA . LEU A 1 137 ? 26.374 -8.553 -8.255 1.00 41.38 137 LEU A CA 1
ATOM 1118 C C . LEU A 1 137 ? 26.022 -7.938 -6.897 1.00 41.38 137 LEU A C 1
ATOM 1120 O O . LEU A 1 137 ? 26.591 -6.931 -6.482 1.00 41.38 137 LEU A O 1
ATOM 1124 N N . ILE A 1 138 ? 25.040 -8.528 -6.214 1.00 43.28 138 ILE A N 1
ATOM 1125 C CA . ILE A 1 138 ? 24.764 -8.237 -4.812 1.00 43.28 138 ILE A CA 1
ATOM 1126 C C . ILE A 1 138 ? 26.030 -8.630 -4.056 1.00 43.28 138 ILE A C 1
ATOM 1128 O O . ILE A 1 138 ? 26.272 -9.812 -3.796 1.00 43.28 138 ILE A O 1
ATOM 1132 N N . LYS A 1 139 ? 26.858 -7.644 -3.702 1.00 42.19 139 LYS A N 1
ATOM 1133 C CA . LYS A 1 139 ? 27.890 -7.829 -2.689 1.00 42.19 139 LYS A CA 1
ATOM 1134 C C . LYS A 1 139 ? 27.136 -8.096 -1.392 1.00 42.19 139 LYS A C 1
ATOM 1136 O O . LYS A 1 139 ? 26.688 -7.166 -0.729 1.00 42.19 139 LYS A O 1
ATOM 1141 N N . ARG A 1 140 ? 26.910 -9.376 -1.076 1.00 38.34 140 ARG A N 1
ATOM 1142 C CA . ARG A 1 140 ? 26.390 -9.792 0.228 1.00 38.34 140 ARG A CA 1
ATOM 1143 C C . ARG A 1 140 ? 27.263 -9.091 1.264 1.00 38.34 140 ARG A C 1
ATOM 1145 O O . ARG A 1 140 ? 28.454 -9.385 1.341 1.00 38.34 140 ARG A O 1
ATOM 1152 N N . ARG A 1 141 ? 26.699 -8.159 2.038 1.00 36.84 141 ARG A N 1
ATOM 1153 C CA . ARG A 1 141 ? 27.323 -7.785 3.305 1.00 36.84 141 ARG A CA 1
ATOM 1154 C C . ARG A 1 141 ? 27.335 -9.060 4.134 1.00 36.84 141 ARG A C 1
ATOM 1156 O O . ARG A 1 141 ? 26.304 -9.490 4.642 1.00 36.84 141 ARG A O 1
ATOM 1163 N N . THR A 1 142 ? 28.487 -9.708 4.196 1.00 36.16 142 THR A N 1
ATOM 1164 C CA . THR A 1 142 ? 28.790 -10.686 5.228 1.00 36.16 142 THR A CA 1
ATOM 1165 C C . THR A 1 142 ? 28.723 -9.932 6.548 1.00 36.16 142 THR A C 1
ATOM 1167 O O . THR A 1 142 ? 29.588 -9.119 6.868 1.00 36.16 142 THR A O 1
ATOM 1170 N N . CYS A 1 143 ? 27.628 -10.119 7.279 1.00 33.41 143 CYS A N 1
ATOM 1171 C CA . CYS A 1 143 ? 27.535 -9.652 8.647 1.00 33.41 143 CYS A CA 1
ATOM 1172 C C . CYS A 1 143 ? 28.558 -10.419 9.496 1.00 33.41 143 CYS A C 1
ATOM 1174 O O . CYS A 1 143 ? 28.361 -11.596 9.769 1.00 33.41 143 CYS A O 1
ATOM 1176 N N . ARG A 1 144 ? 29.576 -9.685 9.958 1.00 35.41 144 ARG A N 1
ATOM 1177 C CA . ARG A 1 144 ? 30.190 -9.795 11.290 1.00 35.41 144 ARG A CA 1
ATOM 1178 C C . ARG A 1 144 ? 30.990 -11.070 11.609 1.00 35.41 144 ARG A C 1
ATOM 1180 O O . ARG A 1 144 ? 30.555 -11.904 12.390 1.00 35.41 144 ARG A O 1
ATOM 1187 N N . GLU A 1 145 ? 32.235 -11.076 11.155 1.00 37.38 145 GLU A N 1
ATOM 1188 C CA . GLU A 1 145 ? 33.406 -11.432 11.973 1.00 37.38 145 GLU A CA 1
ATOM 1189 C C . GLU A 1 145 ? 34.217 -10.121 12.009 1.00 37.38 145 GLU A C 1
ATOM 1191 O O . GLU A 1 145 ? 34.426 -9.518 10.965 1.00 37.38 145 GLU A O 1
ATOM 1196 N N . GLU A 1 146 ? 34.417 -9.438 13.133 1.00 33.88 146 GLU A N 1
ATOM 1197 C CA . GLU A 1 146 ? 35.380 -9.781 14.175 1.00 33.88 146 GLU A CA 1
ATOM 1198 C C . GLU A 1 146 ? 34.883 -9.305 15.555 1.00 33.88 146 GLU A C 1
ATOM 1200 O O . GLU A 1 146 ? 34.537 -8.141 15.766 1.00 33.88 146 GLU A O 1
ATOM 1205 N N . SER A 1 147 ? 34.886 -10.216 16.526 1.00 35.09 147 SER A N 1
ATOM 1206 C CA . SER A 1 147 ? 35.122 -9.887 17.929 1.00 35.09 147 SER A CA 1
ATOM 1207 C C . SER A 1 147 ? 36.231 -10.819 18.397 1.00 35.09 147 SER A C 1
ATOM 1209 O O . SER A 1 147 ? 36.002 -11.995 18.670 1.00 35.09 147 SER A O 1
ATOM 1211 N N . SER A 1 148 ? 37.456 -10.306 18.387 1.00 38.81 148 SER A N 1
ATOM 1212 C CA . SER A 1 148 ? 38.578 -10.815 19.176 1.00 38.81 148 SER A CA 1
ATOM 1213 C C . SER A 1 148 ? 39.675 -9.761 19.204 1.00 38.81 148 SER A C 1
ATOM 1215 O O . SER A 1 148 ? 40.626 -9.818 18.428 1.00 38.81 148 SER A O 1
ATOM 1217 N N . ARG A 1 149 ? 39.494 -8.779 20.087 1.00 33.53 149 ARG A N 1
ATOM 1218 C CA . ARG A 1 149 ? 40.445 -8.330 21.115 1.00 33.53 149 ARG A CA 1
ATOM 1219 C C . ARG A 1 149 ? 39.867 -7.129 21.849 1.00 33.53 149 ARG A C 1
ATOM 1221 O O . ARG A 1 149 ? 39.248 -6.279 21.176 1.00 33.53 149 ARG A O 1
#

Foldseek 3Di:
DDDPDDPDDPDDDDDDDPPPVVVVVLVVLLVVLVVVLVVCCVPPNPVPCDVVSVVSNCVSVCCVPQNDPVRPDCPVVVVVVVVLVPDPDPPDDSVVVVVVVVVVVVVLVPDDDDPVCCVVCVVVSVVVVPPPVPPPPPPPPPPDDDDDD

pLDDT: mean 70.25, std 19.68, range [29.81, 93.25]

Radius of gyration: 25.69 Å; chains: 1; bounding box: 57×51×70 Å

Secondary structure (DSSP, 8-state):
-----------------HHHHHHHHHHHHHHHHHHHHHHHHHHH-GGG--HHHHHGGGHHHHHHHH-SHHHH-THHHHHHHHHHHHS--SSS-HHHHHHHHHHHHHHHHHPPPPTTTHHHHHHHHHHHHH--S-S--------------

Organism: Nematostella vectensis (NCBI:txid45351)

Sequence (149 aa):
MRIKYLEATITGTENTQSSAEDSQKKKGCHSYLLTFGKELEKLYGKDRITTNMHLQTHIIECILDYGPVYSFWLFSFERYNGMLGEYQTNHGAVEIQLMRKFTSELYVKDIQLPSEFKDMFQPLLNKLKTKQVGTLLIKRRTCREESSR